Protein AF-A0A3D4Q0L2-F1 (afdb_monomer)

Sequence (173 aa):
MQIVVVRSLKFTLFSLIVSLSSLSFADKIDVLKPTPEQSKAAIDLVQKLDSEHYRDQEFNDALSSRYFDEYLKSLDSAKNFFIQSDIAEFEKYRKTFDDDYKKGKLDSSFVIFNRFNERMIDRLEKVVKTLDDPKTKFDFDDEESIVLDREKAPWPANQAEADKLWQQYLKSN

Nearest PDB structures (foldseek):
  6iqr-assembly1_A  TM=9.292E-01  e=5.146E-07  Escherichia coli K-12
  6iqu-assembly1_B-2  TM=9.410E-01  e=1.428E-06  Escherichia coli K-12
  8xud-assembly1_C  TM=9.086E-01  e=9.290E-07  Escherichia coli K-12
  5wql-assembly2_C  TM=9.389E-01  e=2.314E-06  Escherichia coli K-12
  6iqs-assembly1_D  TM=9.226E-01  e=2.079E-06  Escherichia coli K-12

Radius of gyration: 26.94 Å; Cα contacts (8 Å, |Δi|>4): 121; chains: 1; bounding box: 114×23×54 Å

Solvent-accessible surface area (backbone atoms only — not comparable to full-atom values): 10660 Å² total; per-residue (Å²): 141,83,87,87,84,90,79,89,77,96,82,88,84,82,82,83,77,88,78,77,75,76,78,77,76,73,73,75,80,77,80,68,72,84,48,74,67,55,22,50,50,37,27,55,48,50,52,42,42,54,74,67,36,88,70,82,50,71,73,35,52,72,50,19,39,51,48,44,56,52,49,51,40,74,76,40,44,58,36,73,55,60,32,41,64,57,55,63,64,49,56,81,48,30,58,40,51,33,70,29,26,68,68,29,48,50,63,70,60,38,53,55,49,45,51,50,51,48,38,48,50,58,46,51,55,51,50,52,54,48,73,69,36,87,81,63,74,83,82,78,87,64,96,76,86,81,78,83,82,23,67,84,54,75,47,26,76,40,71,68,51,38,51,51,55,49,50,52,53,65,69,73,108

Foldseek 3Di:
DDDDDDDDDDDDPDPPPPPPPPPPPPPPDDQDDDDPVQLVVLLVVQVCCCPPPPPNDHPFQVVLLVCLVVLCCVLCQLLLQDAPVLVVVLVVRNGCSRVCSNRSHCVSVSVSVSSSVVSVVVLVVVVVVLVPPPPNDQDPPDPDDADPRRNVPHRHNDDVSSVVNVSVVVNVD

pLDDT: mean 85.31, std 18.31, range [34.38, 98.44]

Structure (mmCIF, N/CA/C/O backbone):
data_AF-A0A3D4Q0L2-F1
#
_entry.id   AF-A0A3D4Q0L2-F1
#
loop_
_atom_site.group_PDB
_atom_site.id
_atom_site.type_symbol
_atom_site.label_atom_id
_atom_site.label_alt_id
_atom_site.label_comp_id
_atom_site.label_asym_id
_atom_site.label_entity_id
_atom_site.label_seq_id
_atom_site.pdbx_PDB_ins_code
_atom_site.Cartn_x
_atom_site.Cartn_y
_atom_site.Cartn_z
_atom_site.occupancy
_atom_site.B_iso_or_equiv
_atom_site.auth_seq_id
_atom_site.auth_comp_id
_atom_site.auth_asym_id
_atom_site.auth_atom_id
_atom_site.pdbx_PDB_model_num
ATOM 1 N N . MET A 1 1 ? 87.856 1.258 5.356 1.00 34.38 1 MET A N 1
ATOM 2 C CA . MET A 1 1 ? 87.419 2.672 5.285 1.00 34.38 1 MET A CA 1
ATOM 3 C C . MET A 1 1 ? 86.345 2.705 4.198 1.00 34.38 1 MET A C 1
ATOM 5 O O . MET A 1 1 ? 86.687 2.324 3.098 1.00 34.38 1 MET A O 1
ATOM 9 N N . GLN A 1 2 ? 85.046 2.940 4.383 1.00 37.03 2 GLN A N 1
ATOM 10 C CA . GLN A 1 2 ? 84.237 3.591 5.410 1.00 37.03 2 GLN A CA 1
ATOM 11 C C . GLN A 1 2 ? 82.787 3.048 5.316 1.00 37.03 2 GLN A C 1
ATOM 13 O O . GLN A 1 2 ? 82.256 2.919 4.223 1.00 37.03 2 GLN A O 1
ATOM 18 N N . ILE A 1 3 ? 82.196 2.806 6.490 1.00 38.50 3 ILE A N 1
ATOM 19 C CA . ILE A 1 3 ? 80.844 3.198 6.934 1.00 38.50 3 ILE A CA 1
ATOM 20 C C . ILE A 1 3 ? 79.590 2.514 6.334 1.00 38.50 3 ILE A C 1
ATOM 22 O O . ILE A 1 3 ? 79.267 2.584 5.156 1.00 38.50 3 ILE A O 1
ATOM 26 N N . VAL A 1 4 ? 78.849 1.929 7.280 1.00 44.94 4 VAL A N 1
ATOM 27 C CA . VAL A 1 4 ? 77.490 1.364 7.278 1.00 44.94 4 VAL A CA 1
ATOM 28 C C . VAL A 1 4 ? 76.426 2.465 7.212 1.00 44.94 4 VAL A C 1
ATOM 30 O O . VAL A 1 4 ? 76.545 3.416 7.974 1.00 44.94 4 VAL A O 1
ATOM 33 N N . VAL A 1 5 ? 75.320 2.260 6.477 1.00 42.56 5 VAL A N 1
ATOM 34 C CA . VAL A 1 5 ? 73.966 2.635 6.952 1.00 42.56 5 VAL A CA 1
ATOM 35 C C . VAL A 1 5 ? 72.935 1.620 6.438 1.00 42.56 5 VAL A C 1
ATOM 37 O O . VAL A 1 5 ? 72.601 1.582 5.258 1.00 42.56 5 VAL A O 1
ATOM 40 N N . VAL A 1 6 ? 72.403 0.816 7.357 1.00 51.41 6 VAL A N 1
ATOM 41 C CA . VAL A 1 6 ? 71.146 0.072 7.202 1.00 51.41 6 VAL A CA 1
ATOM 42 C C . VAL A 1 6 ? 70.008 1.051 7.477 1.00 51.41 6 VAL A C 1
ATOM 44 O O . VAL A 1 6 ? 70.024 1.724 8.508 1.00 51.41 6 VAL A O 1
ATOM 47 N N . ARG A 1 7 ? 69.001 1.129 6.602 1.00 46.38 7 ARG A N 1
ATOM 48 C CA . ARG A 1 7 ? 67.757 1.842 6.916 1.00 46.38 7 ARG A CA 1
ATOM 49 C C . ARG A 1 7 ? 66.555 1.050 6.414 1.00 46.38 7 ARG A C 1
ATOM 51 O O . ARG A 1 7 ? 66.254 1.013 5.228 1.00 46.38 7 ARG A O 1
ATOM 58 N N . SER A 1 8 ? 65.893 0.387 7.353 1.00 47.53 8 SER A N 1
ATOM 59 C CA . SER A 1 8 ? 64.537 -0.123 7.210 1.00 47.53 8 SER A CA 1
ATOM 60 C C . SER A 1 8 ? 63.561 1.053 7.159 1.00 47.53 8 SER A C 1
ATOM 62 O O . SER A 1 8 ? 63.667 1.959 7.981 1.00 47.53 8 SER A O 1
ATOM 64 N N . LEU A 1 9 ? 62.588 1.036 6.242 1.00 44.25 9 LEU A N 1
ATOM 65 C CA . LEU A 1 9 ? 61.268 1.615 6.505 1.00 44.25 9 LEU A CA 1
ATOM 66 C C . LEU A 1 9 ? 60.244 1.137 5.468 1.00 44.25 9 LEU A C 1
ATOM 68 O O . LEU A 1 9 ? 60.306 1.468 4.289 1.00 44.25 9 LEU A O 1
ATOM 72 N N . LYS A 1 10 ? 59.301 0.328 5.948 1.00 52.97 10 LYS A N 1
ATOM 73 C CA . LYS A 1 10 ? 58.096 -0.112 5.247 1.00 52.97 10 LYS A CA 1
ATOM 74 C C . LYS A 1 10 ? 57.245 1.120 4.913 1.00 52.97 10 LYS A C 1
ATOM 76 O O . LYS A 1 10 ? 56.691 1.703 5.833 1.00 52.97 10 LYS A O 1
ATOM 81 N N . PHE A 1 11 ? 57.123 1.505 3.644 1.00 48.00 11 PHE A N 1
ATOM 82 C CA . PHE A 1 11 ? 56.188 2.553 3.202 1.00 48.00 11 PHE A CA 1
ATOM 83 C C . PHE A 1 11 ? 55.728 2.309 1.757 1.00 48.00 11 PHE A C 1
ATOM 85 O O . PHE A 1 11 ? 55.960 3.099 0.854 1.00 48.00 11 PHE A O 1
ATOM 92 N N . THR A 1 12 ? 55.050 1.188 1.534 1.00 46.44 12 THR A N 1
ATOM 93 C CA . THR A 1 12 ? 54.270 0.935 0.308 1.00 46.44 12 THR A CA 1
ATOM 94 C C . THR A 1 12 ? 53.012 0.159 0.678 1.00 46.44 12 THR A C 1
ATOM 96 O O . THR A 1 12 ? 52.754 -0.933 0.195 1.00 46.44 12 THR A O 1
ATOM 99 N N . LEU A 1 13 ? 52.238 0.696 1.624 1.00 44.69 13 LEU A N 1
ATOM 100 C CA . LEU A 1 13 ? 50.929 0.142 1.976 1.00 44.69 13 LEU A CA 1
ATOM 101 C C . LEU A 1 13 ? 50.003 1.223 2.561 1.00 44.69 13 LEU A C 1
ATOM 103 O O . LEU A 1 13 ? 49.392 1.030 3.602 1.00 44.69 13 LEU A O 1
ATOM 107 N N . PHE A 1 14 ? 49.952 2.407 1.942 1.00 43.69 14 PHE A N 1
ATOM 108 C CA . PHE A 1 14 ? 49.032 3.4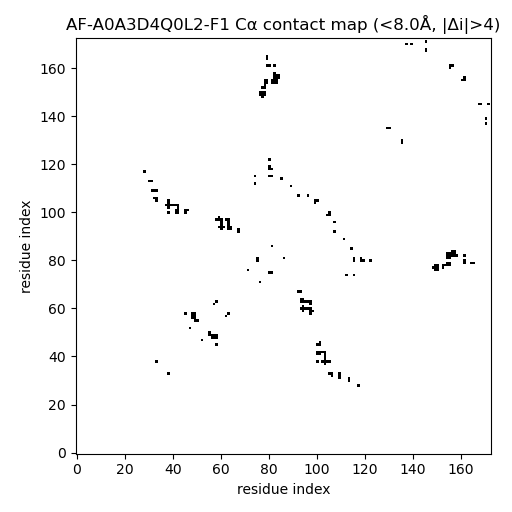70 2.383 1.00 43.69 14 PHE A CA 1
ATOM 109 C C . PHE A 1 14 ? 48.459 4.323 1.238 1.00 43.69 14 PHE A C 1
ATOM 111 O O . PHE A 1 14 ? 48.012 5.437 1.460 1.00 43.69 14 PHE A O 1
ATOM 118 N N . SER A 1 15 ? 48.455 3.819 -0.001 1.00 41.16 15 SER A N 1
ATOM 119 C CA . SER A 1 15 ? 47.850 4.542 -1.138 1.00 41.16 15 SER A CA 1
ATOM 120 C C . SER A 1 15 ? 46.724 3.778 -1.842 1.00 41.16 15 SER A C 1
ATOM 122 O O . SER A 1 15 ? 46.192 4.281 -2.824 1.00 41.16 15 SER A O 1
ATOM 124 N N . LEU A 1 16 ? 46.331 2.591 -1.361 1.00 39.88 16 LEU A N 1
ATOM 125 C CA . LEU A 1 16 ? 45.291 1.773 -2.011 1.00 39.88 16 LEU A CA 1
ATOM 126 C C . LEU A 1 16 ? 43.970 1.693 -1.224 1.00 39.88 16 LEU A C 1
ATOM 128 O O . LEU A 1 16 ? 43.057 0.994 -1.638 1.00 39.88 16 LEU A O 1
ATOM 132 N N . ILE A 1 17 ? 43.842 2.392 -0.091 1.00 45.75 17 ILE A N 1
ATOM 133 C CA . ILE A 1 17 ? 42.647 2.278 0.773 1.00 45.75 17 ILE A CA 1
ATOM 134 C C . ILE A 1 17 ? 41.706 3.496 0.635 1.00 45.75 17 ILE A C 1
ATOM 136 O O . ILE A 1 17 ? 40.581 3.460 1.113 1.00 45.75 17 ILE A O 1
ATOM 140 N N . VAL A 1 18 ? 42.088 4.550 -0.099 1.00 47.19 18 VAL A N 1
ATOM 141 C CA . VAL A 1 18 ? 41.301 5.806 -0.201 1.00 47.19 18 VAL A CA 1
ATOM 142 C C . VAL A 1 18 ? 40.560 5.938 -1.546 1.00 47.19 18 VAL A C 1
ATOM 144 O O . VAL A 1 18 ? 40.285 7.035 -2.013 1.00 47.19 18 VAL A O 1
ATOM 147 N N . SER A 1 19 ? 40.225 4.827 -2.209 1.00 44.75 19 SER A N 1
ATOM 148 C CA . SER A 1 19 ? 39.503 4.862 -3.502 1.00 44.75 19 SER A CA 1
ATOM 149 C C . SER A 1 19 ? 38.256 3.983 -3.559 1.00 44.75 19 SER A C 1
ATOM 151 O O . SER A 1 19 ? 37.634 3.899 -4.611 1.00 44.75 19 SER A O 1
ATOM 153 N N . LEU A 1 20 ? 37.871 3.333 -2.457 1.00 46.75 20 LEU A N 1
ATOM 154 C CA . LEU A 1 20 ? 36.721 2.423 -2.435 1.00 46.75 20 LEU A CA 1
ATOM 155 C C . LEU A 1 20 ? 35.709 2.771 -1.341 1.00 46.75 20 LEU A C 1
ATOM 157 O O . LEU A 1 20 ? 35.096 1.899 -0.739 1.00 46.75 20 LEU A O 1
ATOM 161 N N . SER A 1 21 ? 35.524 4.065 -1.108 1.00 43.59 21 SER A N 1
ATOM 162 C CA . SER A 1 21 ? 34.367 4.588 -0.380 1.00 43.59 21 SER A CA 1
ATOM 163 C C . SER A 1 21 ? 33.461 5.315 -1.364 1.00 43.59 21 SER A C 1
ATOM 165 O O . SER A 1 21 ? 33.086 6.465 -1.151 1.00 43.59 21 SER A O 1
ATOM 167 N N . SER A 1 22 ? 33.142 4.662 -2.484 1.00 43.28 22 SER A N 1
ATOM 168 C CA . SER A 1 22 ? 31.945 5.012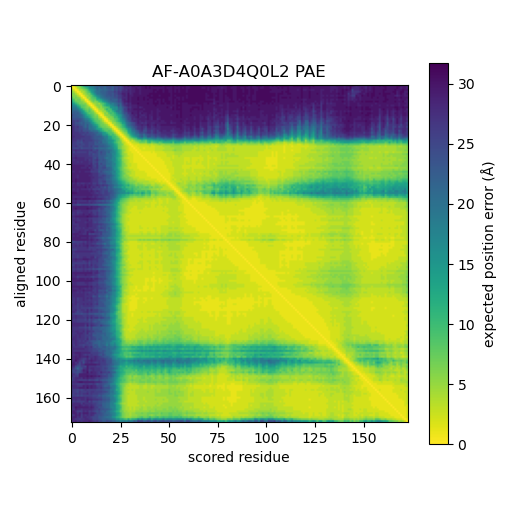 -3.240 1.00 43.28 22 SER A CA 1
ATOM 169 C C . SER A 1 22 ? 30.779 4.736 -2.302 1.00 43.28 22 SER A C 1
ATOM 171 O O . SER A 1 22 ? 30.416 3.586 -2.062 1.00 43.28 22 SER A O 1
ATOM 173 N N . LEU A 1 23 ? 30.302 5.810 -1.686 1.00 44.81 23 LEU A N 1
ATOM 174 C CA . LEU A 1 23 ? 29.149 5.882 -0.810 1.00 44.81 23 LEU A CA 1
ATOM 175 C C . LEU A 1 23 ? 27.978 5.128 -1.449 1.00 44.81 23 LEU A C 1
ATOM 177 O O . LEU A 1 23 ? 27.263 5.665 -2.286 1.00 44.81 23 LEU A O 1
ATOM 181 N N . SER A 1 24 ? 27.784 3.874 -1.052 1.00 46.06 24 SER A N 1
ATOM 182 C CA . SER A 1 24 ? 26.477 3.240 -1.153 1.00 46.06 24 SER A CA 1
ATOM 183 C C . SER A 1 24 ? 25.676 3.752 0.035 1.00 46.06 24 SER A C 1
ATOM 185 O O . SER A 1 24 ? 25.598 3.093 1.069 1.00 46.06 24 SER A O 1
ATOM 187 N N . PHE A 1 25 ? 25.135 4.966 -0.086 1.00 47.34 25 PHE A N 1
ATOM 188 C CA . PHE A 1 25 ? 23.960 5.337 0.692 1.00 47.34 25 PHE A CA 1
ATOM 189 C C . PHE A 1 25 ? 22.795 4.533 0.114 1.00 47.34 25 PHE A C 1
ATOM 191 O O . PHE A 1 25 ? 22.036 5.020 -0.711 1.00 47.34 25 PHE A O 1
ATOM 198 N N . ALA A 1 26 ? 22.699 3.263 0.499 1.00 51.59 26 ALA A N 1
ATOM 199 C CA . ALA A 1 26 ? 21.385 2.661 0.620 1.00 51.59 26 ALA A CA 1
ATOM 200 C C . ALA A 1 26 ? 20.835 3.226 1.931 1.00 51.59 26 ALA A C 1
ATOM 202 O O . ALA A 1 26 ? 21.082 2.661 3.002 1.00 51.59 26 ALA A O 1
ATOM 203 N N . ASP A 1 27 ? 20.222 4.410 1.867 1.00 59.38 27 ASP A N 1
ATOM 204 C CA . ASP A 1 27 ? 19.469 4.932 3.001 1.00 59.38 27 ASP A CA 1
ATOM 205 C C . ASP A 1 27 ? 18.424 3.872 3.344 1.00 59.38 27 ASP A C 1
ATOM 207 O O . ASP A 1 27 ? 17.575 3.515 2.528 1.00 59.38 27 ASP A O 1
ATOM 211 N N . LYS A 1 28 ? 18.541 3.276 4.533 1.00 63.66 28 LYS A N 1
ATOM 212 C CA . LYS A 1 28 ? 17.534 2.322 4.990 1.00 63.66 28 LYS A CA 1
ATOM 213 C C . LYS A 1 28 ? 16.215 3.075 5.069 1.00 63.66 28 LYS A C 1
ATOM 215 O O . LYS A 1 28 ? 16.121 4.057 5.798 1.00 63.66 28 LYS A O 1
ATOM 220 N N . ILE A 1 29 ? 15.214 2.596 4.336 1.00 73.69 29 ILE A N 1
ATOM 221 C CA . ILE A 1 29 ? 13.858 3.124 4.437 1.00 73.69 29 ILE A CA 1
ATOM 222 C C . ILE A 1 29 ? 13.383 2.867 5.864 1.00 73.69 29 ILE A C 1
ATOM 224 O O . ILE A 1 29 ? 13.228 1.715 6.284 1.00 73.69 29 ILE A O 1
ATOM 228 N N . ASP A 1 30 ? 13.188 3.942 6.622 1.00 87.19 30 ASP A N 1
ATOM 229 C CA . ASP A 1 30 ? 12.659 3.841 7.972 1.00 87.19 30 ASP A CA 1
ATOM 230 C C . ASP A 1 30 ? 11.223 3.318 7.916 1.00 87.19 30 ASP A C 1
ATOM 232 O O . ASP A 1 30 ? 10.337 3.899 7.287 1.00 87.19 30 ASP A O 1
ATOM 236 N N . VAL A 1 31 ? 10.994 2.192 8.593 1.00 92.00 31 VAL A N 1
ATOM 237 C CA . VAL A 1 31 ? 9.671 1.571 8.673 1.00 92.00 31 VAL A CA 1
ATOM 238 C C . VAL A 1 31 ? 8.761 2.475 9.493 1.00 92.00 31 VAL A C 1
ATOM 240 O O . VAL A 1 31 ? 8.948 2.632 10.705 1.00 92.00 31 VAL A O 1
ATOM 243 N N . LEU A 1 32 ? 7.751 3.041 8.837 1.00 94.94 32 LEU A N 1
ATOM 244 C CA . LEU A 1 32 ? 6.787 3.918 9.481 1.00 94.94 32 LEU A CA 1
ATOM 245 C C . LEU A 1 32 ? 5.927 3.127 10.463 1.00 94.94 32 LEU A C 1
ATOM 247 O O . LEU A 1 32 ? 5.547 1.981 10.208 1.00 94.94 32 LEU A O 1
ATOM 251 N N . LYS A 1 33 ? 5.595 3.769 11.581 1.00 95.81 33 LYS A N 1
ATOM 252 C CA . LYS A 1 33 ? 4.732 3.221 12.628 1.00 95.81 33 LYS A CA 1
ATOM 253 C C . LYS A 1 33 ? 3.668 4.247 13.003 1.00 95.81 33 LYS A C 1
ATOM 255 O O . LYS A 1 33 ? 3.961 5.445 12.948 1.00 95.81 33 LYS A O 1
ATOM 260 N N . PRO A 1 34 ? 2.472 3.801 13.411 1.00 96.38 34 PRO A N 1
ATOM 261 C CA . PRO A 1 34 ? 1.441 4.714 13.870 1.00 96.38 34 PRO A CA 1
ATOM 262 C C . PRO A 1 34 ? 1.885 5.451 15.131 1.00 96.38 34 PRO A C 1
ATOM 264 O O . PRO A 1 34 ? 2.486 4.861 16.034 1.00 96.38 34 PRO A O 1
ATOM 267 N N . THR A 1 35 ? 1.563 6.741 15.207 1.00 97.50 35 THR A N 1
ATOM 268 C CA . THR A 1 35 ? 1.732 7.511 16.442 1.00 97.50 35 THR A CA 1
ATOM 269 C C . THR A 1 35 ? 0.528 7.316 17.372 1.00 97.50 35 THR A C 1
ATOM 271 O O . THR A 1 35 ? -0.571 6.998 1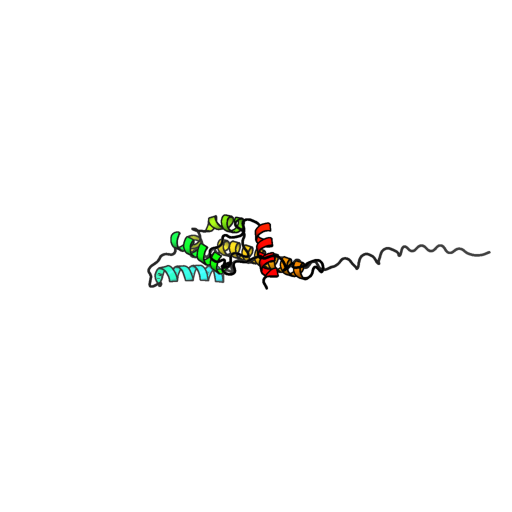6.904 1.00 97.50 35 THR A O 1
ATOM 274 N N . PRO A 1 36 ? 0.681 7.550 18.690 1.00 97.31 36 PRO A N 1
ATOM 275 C CA . PRO A 1 36 ? -0.443 7.508 19.626 1.00 97.31 36 PRO A CA 1
ATOM 276 C C . PRO A 1 36 ? -1.600 8.439 19.231 1.00 97.31 36 PRO A C 1
ATOM 278 O O . PRO A 1 36 ? -2.769 8.092 19.402 1.00 97.31 36 PRO A O 1
ATOM 281 N N . GLU A 1 37 ? -1.291 9.607 18.668 1.00 97.75 37 GLU A N 1
ATOM 282 C CA . GLU A 1 37 ? -2.282 10.575 18.194 1.00 97.75 37 GLU A CA 1
ATOM 283 C C . GLU A 1 37 ? -3.069 10.030 16.999 1.00 97.75 37 GLU A C 1
ATOM 285 O O . GLU A 1 37 ? -4.285 10.196 16.953 1.00 97.75 37 GLU A O 1
ATOM 290 N N . GLN A 1 38 ? -2.407 9.340 16.064 1.00 97.06 38 GLN A N 1
ATOM 291 C CA . GLN A 1 38 ? -3.065 8.692 14.925 1.00 97.06 38 GLN A CA 1
ATOM 292 C C . GLN A 1 38 ? -3.962 7.536 15.377 1.00 97.06 38 GLN A C 1
ATOM 294 O O . GLN A 1 38 ? -5.090 7.420 14.902 1.00 97.06 38 GLN A O 1
ATOM 299 N N . SER A 1 39 ? -3.507 6.726 16.338 1.00 97.31 39 SER A N 1
ATOM 300 C CA . SER A 1 39 ? -4.328 5.674 16.949 1.00 97.31 39 SER A CA 1
ATOM 301 C C . SER A 1 39 ? -5.583 6.239 17.612 1.00 97.31 39 SER A C 1
ATOM 303 O O . SER A 1 39 ? -6.674 5.707 17.418 1.00 97.31 39 SER A O 1
ATOM 305 N N . LYS A 1 40 ? -5.455 7.343 18.359 1.00 97.69 40 LYS A N 1
ATOM 306 C CA . LYS A 1 40 ? -6.606 8.022 18.964 1.00 97.69 40 LYS A CA 1
ATOM 307 C C . LYS A 1 40 ? -7.542 8.602 17.903 1.00 97.69 40 LYS A C 1
ATOM 309 O O . LYS A 1 40 ? -8.748 8.402 17.983 1.00 97.69 40 LYS A O 1
ATOM 314 N N . ALA A 1 41 ? -6.987 9.269 16.893 1.00 96.75 41 ALA A N 1
ATOM 315 C CA . ALA A 1 41 ? -7.764 9.843 15.802 1.00 96.75 41 ALA A CA 1
ATOM 316 C C . ALA A 1 41 ? -8.559 8.776 15.032 1.00 96.75 41 ALA A C 1
ATOM 318 O O . ALA A 1 41 ? -9.688 9.040 14.631 1.00 96.75 41 ALA A O 1
ATOM 319 N N . ALA A 1 42 ? -8.006 7.571 14.861 1.00 95.19 42 ALA A N 1
ATOM 320 C CA . ALA A 1 42 ? -8.712 6.458 14.235 1.00 95.19 42 ALA A CA 1
ATOM 321 C C . ALA A 1 42 ? -9.939 6.017 15.047 1.00 95.19 42 ALA A C 1
ATOM 323 O O . ALA A 1 42 ? -11.014 5.848 14.475 1.00 95.19 42 ALA A O 1
ATOM 324 N N . ILE A 1 43 ? -9.806 5.903 16.373 1.00 95.94 43 ILE A N 1
ATOM 325 C CA . ILE A 1 43 ? -10.930 5.573 17.265 1.00 95.94 43 ILE A CA 1
ATOM 326 C C . ILE A 1 43 ? -12.012 6.654 17.171 1.00 95.94 43 ILE A C 1
ATOM 328 O O . ILE A 1 43 ? -13.178 6.337 16.937 1.00 95.94 43 ILE A O 1
ATOM 332 N N . ASP A 1 44 ? -11.619 7.924 17.305 1.00 94.50 44 ASP A N 1
ATOM 333 C CA . ASP A 1 44 ? -12.541 9.062 17.251 1.00 94.50 44 ASP A CA 1
ATOM 334 C C . ASP A 1 44 ? -13.267 9.128 15.894 1.00 94.50 44 ASP A C 1
ATOM 336 O O . ASP A 1 44 ? -14.460 9.428 15.832 1.00 94.50 44 ASP A O 1
ATOM 340 N N . LEU A 1 45 ? -12.564 8.823 14.796 1.00 91.56 45 LEU A N 1
ATOM 341 C CA . LEU A 1 45 ? -13.135 8.784 13.452 1.00 91.56 45 LEU A CA 1
ATOM 342 C C . LEU A 1 45 ? -14.188 7.682 13.318 1.00 91.56 45 LEU A C 1
ATOM 344 O O . LEU A 1 45 ? -15.281 7.959 12.831 1.00 91.56 45 LEU A O 1
ATOM 348 N N . VAL A 1 46 ? -13.884 6.455 13.749 1.00 91.75 46 VAL A N 1
ATOM 349 C CA . VAL A 1 46 ? -14.839 5.341 13.662 1.00 91.75 46 VAL A CA 1
ATOM 350 C C . VAL A 1 46 ? -16.079 5.618 14.511 1.00 91.75 46 VAL A C 1
ATOM 352 O O . VAL A 1 46 ? -17.192 5.447 14.027 1.00 91.75 46 VAL A O 1
ATOM 355 N N . GLN A 1 47 ? -15.909 6.142 15.729 1.00 90.00 47 GLN A N 1
ATOM 356 C CA . GLN A 1 47 ? -17.037 6.500 16.596 1.00 90.00 47 GLN A CA 1
ATOM 357 C C . GLN A 1 47 ? -17.954 7.551 15.961 1.00 90.00 47 GLN A C 1
ATOM 359 O O . GLN A 1 47 ? -19.178 7.430 16.038 1.00 90.00 47 GLN A O 1
ATOM 364 N N . LYS A 1 48 ? -17.385 8.571 15.312 1.00 89.56 48 LYS A N 1
ATOM 365 C CA . LYS A 1 48 ? -18.170 9.588 14.597 1.00 89.56 48 LYS A CA 1
ATOM 366 C C . LYS A 1 48 ? -18.848 9.030 13.356 1.00 89.56 48 LYS A C 1
ATOM 368 O O . LYS A 1 48 ? -19.987 9.386 13.084 1.00 89.56 48 LYS A O 1
ATOM 373 N N . LEU A 1 49 ? -18.182 8.152 12.610 1.00 86.50 49 LEU A N 1
ATOM 374 C CA . LEU A 1 49 ? -18.800 7.495 11.460 1.00 86.50 49 LEU A CA 1
ATOM 375 C C . LEU A 1 49 ? -19.999 6.641 11.885 1.00 86.50 49 LEU A C 1
ATOM 377 O O . LEU A 1 49 ? -21.046 6.736 11.256 1.00 86.50 49 LEU A O 1
ATOM 381 N N . ASP A 1 50 ? -19.877 5.884 12.973 1.00 83.50 50 ASP A N 1
ATOM 382 C CA . ASP A 1 50 ? -20.962 5.029 13.458 1.00 83.50 50 ASP A CA 1
ATOM 383 C C . ASP A 1 50 ? -22.126 5.836 14.073 1.00 83.50 50 ASP A C 1
ATOM 385 O O . ASP A 1 50 ? -23.275 5.422 13.964 1.00 83.50 50 ASP A O 1
ATOM 389 N N . SER A 1 51 ? -21.865 6.982 14.721 1.00 85.50 51 SER A N 1
ATOM 390 C CA . SER A 1 51 ? -22.899 7.728 15.470 1.00 85.50 51 SER A CA 1
ATOM 391 C C . SER A 1 51 ? -23.436 8.994 14.795 1.00 85.50 51 SER A C 1
ATOM 393 O O . SER A 1 51 ? -24.554 9.413 15.099 1.00 85.50 51 SER A O 1
ATOM 395 N N . GLU A 1 52 ? -22.672 9.622 13.898 1.00 85.62 52 GLU A N 1
ATOM 396 C CA . GLU A 1 52 ? -23.002 10.930 13.310 1.00 85.62 52 GLU A CA 1
ATOM 397 C C . GLU A 1 52 ? -23.226 10.872 11.790 1.00 85.62 52 GLU A C 1
ATOM 399 O O . GLU A 1 52 ? -23.720 11.838 11.199 1.00 85.62 52 GLU A O 1
ATOM 404 N N . HIS A 1 53 ? -22.870 9.772 11.117 1.00 83.44 53 HIS A N 1
ATOM 405 C CA . HIS A 1 53 ? -22.982 9.699 9.664 1.00 83.44 53 HIS A CA 1
ATOM 406 C C . HIS A 1 53 ? -24.445 9.534 9.219 1.00 83.44 53 HIS A C 1
ATOM 408 O O . HIS A 1 53 ? -25.124 8.582 9.589 1.00 83.44 53 HIS A O 1
ATOM 414 N N . TYR A 1 54 ? -24.927 10.442 8.358 1.00 84.75 54 TYR A N 1
ATOM 415 C CA . TYR A 1 54 ? -26.328 10.467 7.897 1.00 84.75 54 TYR A CA 1
ATOM 416 C C . TYR A 1 54 ? -26.791 9.140 7.279 1.00 84.75 54 TYR A C 1
ATOM 418 O O . TYR A 1 54 ? -27.924 8.702 7.470 1.00 84.75 54 TYR A O 1
ATOM 426 N N . ARG A 1 55 ? -25.902 8.501 6.510 1.00 79.94 55 ARG A N 1
ATOM 427 C CA . ARG A 1 55 ? -26.093 7.115 6.087 1.00 79.94 55 ARG A CA 1
ATOM 428 C C . ARG A 1 55 ? -25.674 6.243 7.264 1.00 79.94 55 ARG A C 1
ATOM 430 O O . ARG A 1 55 ? -24.475 6.022 7.401 1.00 79.94 55 ARG A O 1
ATOM 437 N N . ASP A 1 56 ? -26.649 5.819 8.063 1.00 75.31 56 ASP A N 1
ATOM 438 C CA . ASP A 1 56 ? -26.499 4.901 9.198 1.00 75.31 56 ASP A CA 1
ATOM 439 C C . ASP A 1 56 ? -25.859 3.592 8.718 1.00 75.31 56 ASP A C 1
ATOM 441 O O . ASP A 1 56 ? -26.513 2.698 8.175 1.00 75.31 56 ASP A O 1
ATOM 445 N N . GLN A 1 57 ? -24.532 3.560 8.753 1.00 79.69 57 GLN A N 1
ATOM 446 C CA . GLN A 1 57 ? -23.741 2.501 8.168 1.00 79.69 57 GLN A CA 1
ATOM 447 C C . GLN A 1 57 ? -22.592 2.180 9.105 1.00 79.69 57 GLN A C 1
ATOM 449 O O . GLN A 1 57 ? -21.583 2.878 9.131 1.00 79.69 57 GLN A O 1
ATOM 454 N N . GLU A 1 58 ? -22.741 1.059 9.792 1.00 85.12 58 GLU A N 1
ATOM 455 C CA . GLU A 1 58 ? -21.722 0.529 10.679 1.00 85.12 58 GLU A CA 1
ATOM 456 C C . GLU A 1 58 ? -20.421 0.217 9.925 1.00 85.12 58 GLU A C 1
ATOM 458 O O . GLU A 1 58 ? -20.426 -0.355 8.820 1.00 85.12 58 GLU A O 1
ATOM 463 N N . PHE A 1 59 ? -19.289 0.554 10.543 1.00 89.12 59 PHE A N 1
ATOM 464 C CA . PHE A 1 59 ? -17.996 0.058 10.096 1.00 89.12 59 PHE A CA 1
ATOM 465 C C . PHE A 1 59 ? -17.830 -1.412 10.511 1.00 89.12 59 PHE A C 1
ATOM 467 O O . PHE A 1 59 ? -17.503 -1.712 11.658 1.00 89.12 59 PHE A O 1
ATOM 474 N N . ASN A 1 60 ? -18.118 -2.321 9.576 1.00 92.12 60 ASN A N 1
ATOM 475 C CA . ASN A 1 60 ? -18.089 -3.781 9.731 1.00 92.12 60 ASN A CA 1
ATOM 476 C C . ASN A 1 60 ? -17.261 -4.453 8.616 1.00 92.12 60 ASN A C 1
ATOM 478 O O . ASN A 1 60 ? -16.841 -3.772 7.678 1.00 92.12 60 ASN A O 1
ATOM 482 N N . ASP A 1 61 ? -17.116 -5.785 8.638 1.00 96.38 61 ASP A N 1
ATOM 483 C CA . ASP A 1 61 ? -16.411 -6.599 7.625 1.00 96.38 61 ASP A CA 1
ATOM 484 C C . ASP A 1 61 ? -16.655 -6.177 6.164 1.00 96.38 61 ASP A C 1
ATOM 486 O O . ASP A 1 61 ? -15.742 -6.188 5.332 1.00 96.38 61 ASP A O 1
ATOM 490 N N . ALA A 1 62 ? -17.902 -5.841 5.812 1.00 95.12 62 ALA A N 1
ATOM 491 C CA . ALA A 1 62 ? -18.258 -5.478 4.445 1.00 95.12 62 ALA A CA 1
ATOM 492 C C . ALA A 1 62 ? -17.691 -4.104 4.065 1.00 95.12 62 ALA A C 1
ATOM 494 O O . ALA A 1 62 ? -17.215 -3.916 2.942 1.00 95.12 62 ALA A O 1
ATOM 495 N N . LEU A 1 63 ? -17.724 -3.142 4.991 1.00 93.31 63 LEU A N 1
ATOM 496 C CA . LEU A 1 63 ? -17.095 -1.843 4.785 1.00 93.31 63 LEU A CA 1
ATOM 497 C C . LEU A 1 63 ? -15.565 -1.932 4.894 1.00 93.31 63 LEU A C 1
ATOM 499 O O . LEU A 1 63 ? -14.900 -1.266 4.109 1.00 93.31 63 LEU A O 1
ATOM 503 N N . SER A 1 64 ? -15.013 -2.800 5.746 1.00 96.50 64 SER A N 1
ATOM 504 C CA . SER A 1 64 ? -13.578 -3.124 5.794 1.00 96.50 64 SER A CA 1
ATOM 505 C C . SER A 1 64 ? -13.069 -3.649 4.455 1.00 96.50 64 SER A C 1
ATOM 507 O O . SER A 1 64 ? -12.058 -3.167 3.949 1.00 96.50 64 SER A O 1
ATOM 509 N N . SER A 1 65 ? -13.812 -4.558 3.815 1.00 97.94 65 SER A N 1
ATOM 510 C CA . SER A 1 65 ? -13.432 -5.070 2.495 1.00 97.94 65 SER A CA 1
ATOM 511 C C . SER A 1 65 ? -13.457 -3.979 1.428 1.00 97.94 65 SER A C 1
ATOM 513 O O . SER A 1 65 ? -12.570 -3.944 0.582 1.00 97.94 65 SER A O 1
ATOM 515 N N . ARG A 1 66 ? -14.448 -3.077 1.461 1.00 96.88 66 ARG A N 1
ATOM 516 C CA . ARG A 1 66 ? -14.477 -1.925 0.545 1.00 96.88 66 ARG A CA 1
ATOM 517 C C . ARG A 1 66 ? -13.328 -0.961 0.817 1.00 96.88 66 ARG A C 1
ATOM 519 O O . ARG A 1 66 ? -12.707 -0.481 -0.121 1.00 96.88 66 ARG A O 1
ATOM 526 N N . TYR A 1 67 ? -13.046 -0.690 2.090 1.00 96.19 67 TYR A N 1
ATOM 527 C CA . TYR A 1 67 ? -11.924 0.144 2.499 1.00 96.19 67 TYR A CA 1
ATOM 528 C C . TYR A 1 67 ? -10.601 -0.428 1.990 1.00 96.19 67 TYR A C 1
ATOM 530 O O . TYR A 1 67 ? -9.800 0.323 1.455 1.00 96.19 67 TYR A O 1
ATOM 538 N N . PHE A 1 68 ? -10.395 -1.742 2.092 1.00 98.44 68 PHE A N 1
ATOM 539 C CA . PHE A 1 68 ? -9.203 -2.404 1.573 1.00 98.44 68 PHE A CA 1
ATOM 540 C C . PHE A 1 68 ? -8.995 -2.140 0.076 1.00 98.44 68 PHE A C 1
ATOM 542 O O . PHE A 1 68 ? -7.911 -1.716 -0.326 1.00 98.44 68 PHE A O 1
ATOM 549 N N . ASP A 1 69 ? -10.038 -2.335 -0.736 1.00 97.94 69 ASP A N 1
ATOM 550 C CA . ASP A 1 69 ? -9.956 -2.129 -2.185 1.00 97.94 69 ASP A CA 1
ATOM 551 C C . ASP A 1 69 ? -9.684 -0.653 -2.530 1.00 97.94 69 ASP A C 1
ATOM 553 O O . ASP A 1 69 ? -8.799 -0.354 -3.336 1.00 97.94 69 ASP A O 1
ATOM 557 N N . GLU A 1 70 ? -10.388 0.281 -1.880 1.00 97.88 70 GLU A N 1
ATOM 558 C CA . GLU A 1 70 ? -10.177 1.723 -2.071 1.00 97.88 70 GLU A CA 1
ATOM 559 C C . GLU A 1 70 ? -8.805 2.182 -1.570 1.00 97.88 70 GLU A C 1
ATOM 561 O O . GLU A 1 70 ? -8.176 3.051 -2.172 1.00 97.88 70 GLU A O 1
ATOM 566 N N . TYR A 1 71 ? -8.298 1.580 -0.497 1.00 98.19 71 TYR A N 1
ATOM 567 C CA . TYR A 1 71 ? -6.989 1.906 0.040 1.00 98.19 71 TYR A CA 1
ATOM 568 C C . TYR A 1 71 ? -5.881 1.468 -0.917 1.00 98.19 71 TYR A C 1
ATOM 570 O O . TYR A 1 71 ? -5.046 2.292 -1.292 1.00 98.19 71 TYR A O 1
ATOM 578 N N . LEU A 1 72 ? -5.916 0.227 -1.412 1.00 98.25 72 LEU A N 1
ATOM 579 C CA . LEU A 1 72 ? -4.980 -0.228 -2.444 1.00 98.25 72 LEU A CA 1
ATOM 580 C C . LEU A 1 72 ? -5.060 0.630 -3.710 1.00 98.25 72 LEU A C 1
ATOM 582 O O . LEU A 1 72 ? -4.025 0.996 -4.266 1.00 98.25 72 LEU A O 1
ATOM 586 N N . LYS A 1 73 ? -6.273 1.001 -4.135 1.00 97.44 73 LYS A N 1
ATOM 587 C CA . LYS A 1 73 ? -6.486 1.902 -5.272 1.00 97.44 73 LYS A CA 1
ATOM 588 C C . LYS A 1 73 ? -5.889 3.290 -5.028 1.00 97.44 73 LYS A C 1
ATOM 590 O O . LYS A 1 73 ? -5.317 3.864 -5.947 1.00 97.44 73 LYS A O 1
ATOM 595 N N . SER A 1 74 ? -6.006 3.827 -3.814 1.00 97.69 74 SER A N 1
ATOM 596 C CA . SER A 1 74 ? -5.441 5.135 -3.459 1.00 97.69 74 SER A CA 1
ATOM 597 C C . SER A 1 74 ? -3.911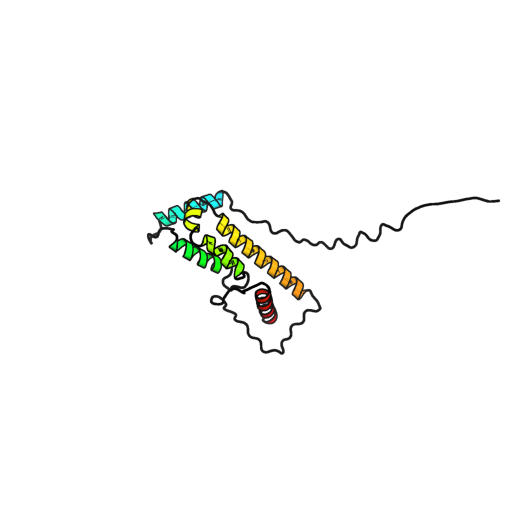 5.155 -3.501 1.00 97.69 74 SER A C 1
ATOM 599 O O . SER A 1 74 ? -3.329 6.191 -3.812 1.00 97.69 74 SER A O 1
ATOM 601 N N . LEU A 1 75 ? -3.270 4.013 -3.229 1.00 97.75 75 LEU A N 1
ATOM 602 C CA . LEU A 1 75 ? -1.816 3.863 -3.274 1.00 97.75 75 LEU A CA 1
ATOM 603 C C . LEU A 1 75 ? -1.311 3.593 -4.695 1.00 97.75 75 LEU A C 1
ATOM 605 O O . LEU A 1 75 ? -0.366 4.229 -5.147 1.00 97.75 75 LEU A O 1
ATOM 609 N N . ASP A 1 76 ? -1.940 2.661 -5.410 1.00 97.31 76 ASP A N 1
ATOM 610 C CA . ASP A 1 76 ? -1.443 2.154 -6.691 1.00 97.31 76 ASP A CA 1
ATOM 611 C C . ASP A 1 76 ? -2.578 1.978 -7.711 1.00 97.31 76 ASP A C 1
ATOM 613 O O . ASP A 1 76 ? -2.860 0.878 -8.191 1.00 97.31 76 ASP A O 1
ATOM 617 N N . SER A 1 77 ? -3.253 3.081 -8.049 1.00 95.94 77 SER A N 1
ATOM 618 C CA . SER A 1 77 ? -4.387 3.095 -8.988 1.00 95.94 77 SER A CA 1
ATOM 619 C C . SER A 1 77 ? -4.026 2.558 -10.376 1.00 95.94 77 SER A C 1
ATOM 621 O O . SER A 1 77 ? -4.826 1.857 -10.992 1.00 95.94 77 SER A O 1
ATOM 623 N N . ALA A 1 78 ? -2.811 2.845 -10.852 1.00 94.12 78 ALA A N 1
ATOM 624 C CA . ALA A 1 78 ? -2.287 2.362 -12.128 1.00 94.12 78 ALA A CA 1
ATOM 625 C C . ALA A 1 78 ? -1.649 0.962 -12.041 1.00 94.12 78 ALA A C 1
ATOM 627 O O . ALA A 1 78 ? -1.264 0.400 -13.066 1.00 94.12 78 ALA A O 1
ATOM 628 N N . LYS A 1 79 ? -1.559 0.372 -10.841 1.00 96.06 79 LYS A N 1
ATOM 629 C CA . LYS A 1 79 ? -1.043 -0.988 -10.613 1.00 96.06 79 LYS A CA 1
ATOM 630 C C . LYS A 1 79 ? 0.372 -1.181 -11.156 1.00 96.06 79 LYS A C 1
ATOM 632 O O . LYS A 1 79 ? 0.674 -2.177 -11.819 1.00 96.06 79 LYS A O 1
ATOM 637 N N . ASN A 1 80 ? 1.214 -0.187 -10.906 1.00 93.69 80 ASN A N 1
ATOM 638 C CA . ASN A 1 80 ? 2.581 -0.107 -11.403 1.00 93.69 80 ASN A CA 1
ATOM 639 C C . ASN A 1 80 ? 3.610 -0.454 -10.323 1.00 93.69 80 ASN A C 1
ATOM 641 O O . ASN A 1 80 ? 4.758 -0.744 -10.662 1.00 93.69 80 ASN A O 1
ATOM 645 N N . PHE A 1 81 ? 3.237 -0.432 -9.043 1.00 96.31 81 PHE A N 1
ATOM 646 C CA . PHE A 1 81 ? 4.186 -0.595 -7.941 1.00 96.31 81 PHE A CA 1
ATOM 647 C C . PHE A 1 81 ? 4.080 -1.958 -7.267 1.00 96.31 81 PHE A C 1
ATOM 649 O O . PHE A 1 81 ? 5.092 -2.651 -7.138 1.00 96.31 81 PHE A O 1
ATOM 656 N N . PHE A 1 82 ? 2.879 -2.367 -6.859 1.00 98.19 82 PHE A N 1
ATOM 657 C CA . PHE A 1 82 ? 2.699 -3.671 -6.228 1.00 98.19 82 PHE A CA 1
ATOM 658 C C . PHE A 1 82 ? 2.821 -4.814 -7.234 1.00 98.19 82 PHE A C 1
ATOM 660 O O . PHE A 1 82 ? 2.572 -4.658 -8.430 1.00 98.19 82 PHE A O 1
ATOM 667 N N . ILE A 1 83 ? 3.131 -6.000 -6.716 1.00 98.19 83 ILE A N 1
ATOM 668 C CA . ILE A 1 83 ? 2.995 -7.265 -7.444 1.00 98.19 83 ILE A CA 1
ATOM 669 C C . ILE A 1 83 ? 1.916 -8.139 -6.804 1.00 98.19 83 ILE A C 1
ATOM 671 O O . ILE A 1 83 ? 1.531 -7.937 -5.652 1.00 98.19 83 ILE A O 1
ATOM 675 N N . GLN A 1 84 ? 1.436 -9.148 -7.530 1.00 98.38 84 GLN A N 1
ATOM 676 C CA . GLN A 1 84 ? 0.352 -10.021 -7.060 1.00 98.38 84 GLN A CA 1
ATOM 677 C C . GLN A 1 84 ? 0.631 -10.675 -5.700 1.00 98.38 84 GLN A C 1
ATOM 679 O O . GLN A 1 84 ? -0.292 -10.825 -4.903 1.00 98.38 84 GLN A O 1
ATOM 684 N N . SER A 1 85 ? 1.887 -11.025 -5.402 1.00 98.31 85 SER A N 1
ATOM 685 C CA . SER A 1 85 ? 2.243 -11.601 -4.101 1.00 98.31 85 SER A CA 1
ATOM 686 C C . SER A 1 85 ? 2.074 -10.618 -2.941 1.00 98.31 85 SER A C 1
ATOM 688 O O . SER A 1 85 ? 1.741 -11.056 -1.845 1.00 98.31 85 SER A O 1
ATOM 690 N N . ASP A 1 86 ? 2.272 -9.313 -3.169 1.00 98.38 86 ASP A N 1
ATOM 691 C CA . ASP A 1 86 ? 2.023 -8.292 -2.144 1.00 98.38 86 ASP A CA 1
ATOM 692 C C . ASP A 1 86 ? 0.524 -8.243 -1.830 1.00 98.38 86 ASP A C 1
ATOM 694 O O . ASP A 1 86 ? 0.121 -8.364 -0.677 1.00 98.38 86 ASP A O 1
ATOM 698 N N . ILE A 1 87 ? -0.314 -8.171 -2.871 1.00 98.25 87 ILE A N 1
ATOM 699 C CA . ILE A 1 87 ? -1.773 -8.132 -2.716 1.00 98.25 87 ILE A CA 1
ATOM 700 C C . ILE A 1 87 ? -2.279 -9.388 -2.001 1.00 98.25 87 ILE A C 1
ATOM 702 O O . ILE A 1 87 ? -3.041 -9.284 -1.042 1.00 98.25 87 ILE A O 1
ATOM 706 N N . ALA A 1 88 ? -1.797 -10.567 -2.403 1.00 98.44 88 ALA A N 1
ATOM 707 C CA . ALA A 1 88 ? -2.148 -11.834 -1.766 1.00 98.44 88 ALA A CA 1
ATOM 708 C C . ALA A 1 88 ? -1.746 -11.889 -0.281 1.00 98.44 88 ALA A C 1
ATOM 710 O O . ALA A 1 88 ? -2.463 -12.472 0.530 1.00 98.44 88 ALA A O 1
ATOM 711 N N . GLU A 1 89 ? -0.622 -11.274 0.100 1.00 98.25 89 GLU A N 1
ATOM 712 C CA . GLU A 1 89 ? -0.209 -11.165 1.501 1.00 98.25 89 GLU A CA 1
ATOM 713 C C . GLU A 1 89 ? -1.161 -10.268 2.308 1.00 98.25 89 GLU A C 1
ATOM 715 O O . GLU A 1 89 ? -1.437 -10.545 3.480 1.00 98.25 89 GLU A O 1
ATOM 720 N N . PHE A 1 90 ? -1.668 -9.199 1.690 1.00 98.44 90 PHE A N 1
ATOM 721 C CA . PHE A 1 90 ? -2.537 -8.222 2.342 1.00 98.44 90 PHE A CA 1
ATOM 722 C C . PHE A 1 90 ? -3.985 -8.689 2.499 1.00 98.44 90 PHE A C 1
ATOM 724 O O . PHE A 1 90 ? -4.682 -8.190 3.380 1.00 98.44 90 PHE A O 1
ATOM 731 N N . GLU A 1 91 ? -4.429 -9.674 1.713 1.00 98.19 91 GLU A N 1
ATOM 732 C CA . GLU A 1 91 ? -5.789 -10.236 1.772 1.00 98.19 91 GLU A CA 1
ATOM 733 C C . GLU A 1 91 ? -6.203 -10.685 3.184 1.00 98.19 91 GLU A C 1
ATOM 735 O O . GLU A 1 91 ? -7.374 -10.596 3.553 1.00 98.19 91 GLU A O 1
ATOM 740 N N . LYS A 1 92 ? -5.244 -11.083 4.031 1.00 97.94 92 LYS A N 1
ATOM 741 C CA . LYS A 1 92 ? -5.500 -11.426 5.441 1.00 97.94 92 LYS A CA 1
ATOM 742 C C . LYS A 1 92 ? -6.098 -10.274 6.266 1.00 97.94 92 LYS A C 1
ATOM 744 O O . LYS A 1 92 ? -6.721 -10.538 7.288 1.00 97.94 92 LYS A O 1
ATOM 749 N N . TYR A 1 93 ? -5.920 -9.022 5.836 1.00 97.94 93 TYR A N 1
ATOM 750 C CA . TYR A 1 93 ? -6.437 -7.824 6.505 1.00 97.94 93 TYR A CA 1
ATOM 751 C C . TYR A 1 93 ? -7.810 -7.381 5.991 1.00 97.94 93 TYR A C 1
ATOM 753 O O . TYR A 1 93 ? -8.444 -6.531 6.609 1.00 97.94 93 TYR A O 1
ATOM 761 N N . ARG A 1 94 ? -8.299 -7.950 4.878 1.00 98.12 94 ARG A N 1
ATOM 762 C CA . ARG A 1 94 ? -9.486 -7.467 4.146 1.00 98.12 94 ARG A CA 1
ATOM 763 C C . ARG A 1 94 ? -10.712 -7.226 5.033 1.00 98.12 94 ARG A C 1
ATOM 765 O O . ARG A 1 94 ? -11.502 -6.335 4.748 1.00 98.12 94 ARG A O 1
ATOM 772 N N . LYS A 1 95 ? -10.881 -8.014 6.094 1.00 98.00 95 LYS A N 1
ATOM 773 C CA . LYS A 1 95 ? -12.030 -7.943 7.008 1.00 98.00 95 LYS A CA 1
ATOM 774 C C . LYS A 1 95 ? -11.664 -7.553 8.443 1.00 98.00 95 LYS A C 1
ATOM 776 O O . LYS A 1 95 ? -12.466 -7.786 9.325 1.00 98.00 95 LYS A O 1
ATOM 781 N N . THR A 1 96 ? -10.457 -7.042 8.701 1.00 97.38 96 THR A N 1
ATOM 782 C CA . THR A 1 96 ? -10.012 -6.762 10.084 1.00 97.38 96 THR A CA 1
ATOM 783 C C . THR A 1 96 ? -9.960 -5.275 10.422 1.00 97.38 96 THR A C 1
ATOM 785 O O . THR A 1 96 ? -9.872 -4.926 11.596 1.00 97.38 96 THR A O 1
ATOM 788 N N . PHE A 1 97 ? -10.014 -4.390 9.420 1.00 96.62 97 PHE A N 1
ATOM 789 C CA . PHE A 1 97 ? -9.829 -2.948 9.619 1.00 96.62 97 PHE A CA 1
ATOM 790 C C . PHE A 1 97 ? -10.830 -2.321 10.590 1.00 96.62 97 PHE A C 1
ATOM 792 O O . PHE A 1 97 ? -10.454 -1.445 11.358 1.00 96.62 97 PHE A O 1
ATOM 799 N N . ASP A 1 98 ? -12.081 -2.764 10.592 1.00 94.88 98 ASP A N 1
ATOM 800 C CA . ASP A 1 98 ? -13.104 -2.296 11.521 1.00 94.88 98 ASP A CA 1
ATOM 801 C C . ASP A 1 98 ? -12.749 -2.623 12.967 1.00 94.88 98 ASP A C 1
ATOM 803 O O . ASP A 1 98 ? -12.664 -1.722 13.805 1.00 94.88 98 ASP A O 1
ATOM 807 N N . ASP A 1 99 ? -12.470 -3.892 13.254 1.00 96.12 99 ASP A N 1
ATOM 808 C CA . ASP A 1 99 ? -12.067 -4.339 14.583 1.00 96.12 99 ASP A CA 1
ATOM 809 C C . ASP A 1 99 ? -10.770 -3.680 15.060 1.00 96.12 99 ASP A C 1
ATOM 811 O O . ASP A 1 99 ? -10.623 -3.374 16.250 1.00 96.12 99 ASP A O 1
ATOM 815 N N . ASP A 1 100 ? -9.820 -3.493 14.147 1.00 96.88 100 ASP A N 1
ATOM 816 C CA . ASP A 1 100 ? -8.521 -2.899 14.428 1.00 96.88 100 ASP A CA 1
ATOM 817 C C . ASP A 1 100 ? -8.661 -1.396 14.712 1.00 96.88 100 ASP A C 1
ATOM 819 O O . ASP A 1 100 ? -8.181 -0.912 15.743 1.00 96.88 100 ASP A O 1
ATOM 823 N N . TYR A 1 101 ? -9.394 -0.656 13.879 1.00 96.19 101 TYR A N 1
ATOM 824 C CA . TYR A 1 101 ? -9.521 0.799 14.002 1.00 96.19 101 TYR A CA 1
ATOM 825 C C . TYR A 1 101 ? -10.386 1.203 15.195 1.00 96.19 101 TYR A C 1
ATOM 827 O O . TYR A 1 101 ? -10.043 2.164 15.885 1.00 96.19 101 TYR A O 1
ATOM 835 N N . LYS A 1 102 ? -11.425 0.421 15.533 1.00 95.06 102 LYS A N 1
ATOM 836 C CA . LYS A 1 102 ? -12.186 0.581 16.790 1.00 95.06 102 LYS A CA 1
ATOM 837 C C . LYS A 1 102 ? -11.287 0.485 18.030 1.00 95.06 102 LYS A C 1
ATOM 839 O O . LYS A 1 102 ? -11.617 1.035 19.078 1.00 95.06 102 LYS A O 1
ATOM 844 N N . LYS A 1 103 ? -10.141 -0.199 17.919 1.00 96.62 103 LYS A N 1
ATOM 845 C CA . LYS A 1 103 ? -9.131 -0.370 18.980 1.00 96.62 103 LYS A CA 1
ATOM 846 C C . LYS A 1 103 ? -7.900 0.528 18.782 1.00 96.62 103 LYS A C 1
ATOM 848 O O . LYS A 1 103 ? -6.938 0.393 19.536 1.00 96.62 103 LYS A O 1
ATOM 853 N N . GLY A 1 104 ? -7.901 1.412 17.779 1.00 96.69 104 GLY A N 1
ATOM 854 C CA . GLY A 1 104 ? -6.772 2.286 17.440 1.00 96.69 104 GLY A CA 1
ATOM 855 C C . GLY A 1 104 ? -5.545 1.549 16.894 1.00 96.69 104 GLY A C 1
ATOM 856 O O . GLY A 1 104 ? -4.444 2.103 16.895 1.00 96.69 104 GLY A O 1
ATOM 857 N N . LYS A 1 105 ? -5.704 0.299 16.451 1.00 97.75 105 LYS A N 1
ATOM 858 C CA . LYS A 1 105 ? -4.641 -0.497 15.836 1.00 97.75 105 LYS A CA 1
ATOM 859 C C . LYS A 1 105 ? -4.580 -0.177 14.350 1.00 97.75 105 LYS A C 1
ATOM 861 O O . LYS A 1 105 ? -5.554 -0.365 13.634 1.00 97.75 105 LYS A O 1
ATOM 866 N N . LEU A 1 106 ? -3.434 0.317 13.897 1.00 97.25 106 LEU A N 1
ATOM 867 C CA . LEU A 1 106 ? -3.221 0.748 12.510 1.00 97.25 106 LEU A CA 1
ATOM 868 C C . LEU A 1 106 ? -2.126 -0.068 11.808 1.00 97.25 106 LEU A C 1
ATOM 870 O O . LEU A 1 106 ? -1.734 0.256 10.690 1.00 97.25 106 LEU A O 1
ATOM 874 N N . ASP A 1 107 ? -1.618 -1.120 12.456 1.00 96.06 107 ASP A N 1
ATOM 875 C CA . ASP A 1 107 ? -0.464 -1.891 11.988 1.00 96.06 107 ASP A CA 1
ATOM 876 C C . ASP A 1 107 ? -0.659 -2.447 10.571 1.00 96.06 107 ASP A C 1
ATOM 878 O O . ASP A 1 107 ? 0.258 -2.374 9.759 1.00 96.06 107 ASP A O 1
ATOM 882 N N . SER A 1 108 ? -1.853 -2.950 10.245 1.00 96.69 108 SER A N 1
ATOM 883 C CA . SER A 1 108 ? -2.185 -3.490 8.918 1.00 96.69 108 SER A CA 1
ATOM 884 C C . SER A 1 108 ? -2.009 -2.449 7.809 1.00 96.69 108 SER A C 1
ATOM 886 O O . SER A 1 108 ? -1.354 -2.715 6.800 1.00 96.69 108 SER A O 1
ATOM 888 N N . SER A 1 109 ? -2.513 -1.236 8.016 1.00 96.75 109 SER A N 1
ATOM 889 C CA . SER A 1 109 ? -2.424 -0.140 7.045 1.00 96.75 109 SER A CA 1
ATOM 890 C C . SER A 1 109 ? -0.995 0.354 6.882 1.00 96.75 109 SER A C 1
ATOM 892 O O . SER A 1 109 ? -0.535 0.564 5.763 1.00 96.75 109 SER A O 1
ATOM 894 N N . PHE A 1 110 ? -0.249 0.451 7.984 1.00 97.69 110 PHE A N 1
ATOM 895 C CA . PHE A 1 110 ? 1.170 0.798 7.932 1.00 97.69 110 PHE A CA 1
ATOM 896 C C . PHE A 1 110 ? 2.012 -0.288 7.255 1.00 97.69 110 PHE A C 1
ATOM 898 O O . PHE A 1 110 ? 2.935 0.047 6.520 1.00 97.69 110 PHE A O 1
ATOM 905 N N . VAL A 1 111 ? 1.700 -1.575 7.434 1.00 97.88 111 VAL A N 1
ATOM 906 C CA . VAL A 1 111 ? 2.369 -2.668 6.705 1.00 97.88 111 VAL A CA 1
ATOM 907 C C . VAL A 1 111 ? 2.182 -2.510 5.194 1.00 97.88 111 VAL A C 1
ATOM 909 O O . VAL A 1 111 ? 3.166 -2.554 4.456 1.00 97.88 111 VAL A O 1
ATOM 912 N N . ILE A 1 112 ? 0.948 -2.273 4.737 1.00 98.44 112 ILE A N 1
ATOM 913 C CA . ILE A 1 112 ? 0.638 -2.077 3.311 1.00 98.44 112 ILE A CA 1
ATOM 914 C C . ILE A 1 112 ? 1.358 -0.832 2.772 1.00 98.44 112 ILE A C 1
ATOM 916 O O . ILE A 1 112 ? 2.016 -0.896 1.733 1.00 98.44 112 ILE A O 1
ATOM 920 N N . PHE A 1 113 ? 1.286 0.289 3.495 1.00 98.06 113 PHE A N 1
ATOM 921 C CA . PHE A 1 113 ? 1.925 1.541 3.088 1.00 98.06 113 PHE A CA 1
ATOM 922 C C . PHE A 1 113 ? 3.450 1.444 3.031 1.00 98.06 113 PHE A C 1
ATOM 924 O O . PHE A 1 113 ? 4.074 1.937 2.096 1.00 98.06 113 PHE A O 1
ATOM 931 N N . ASN A 1 114 ? 4.069 0.781 4.008 1.00 97.81 114 ASN A N 1
ATOM 932 C CA . ASN A 1 114 ? 5.513 0.580 4.003 1.00 97.81 114 ASN A CA 1
ATOM 933 C C . ASN A 1 114 ? 5.950 -0.279 2.810 1.00 97.81 114 ASN A C 1
ATOM 935 O O . ASN A 1 114 ? 6.932 0.072 2.163 1.00 97.81 114 ASN A O 1
ATOM 939 N N . ARG A 1 115 ? 5.199 -1.337 2.453 1.00 97.75 115 ARG A N 1
ATOM 940 C CA . ARG A 1 115 ? 5.481 -2.114 1.232 1.00 97.75 115 ARG A CA 1
ATOM 941 C C . ARG A 1 115 ? 5.335 -1.254 -0.021 1.00 97.75 115 ARG A C 1
ATOM 943 O O . ARG A 1 115 ? 6.143 -1.378 -0.933 1.00 97.75 115 ARG A O 1
ATOM 950 N N . PHE A 1 116 ? 4.333 -0.378 -0.079 1.00 97.88 116 PHE A N 1
ATOM 951 C CA . PHE A 1 116 ? 4.190 0.562 -1.192 1.00 97.88 116 PHE A CA 1
ATOM 952 C C . PHE A 1 116 ? 5.416 1.475 -1.324 1.00 97.88 116 PHE A C 1
ATOM 954 O O . PHE A 1 116 ? 5.991 1.573 -2.406 1.00 97.88 116 PHE A O 1
ATOM 961 N N . ASN A 1 117 ? 5.853 2.087 -0.219 1.00 96.38 117 ASN A N 1
ATOM 962 C CA . ASN A 1 117 ? 7.038 2.945 -0.204 1.00 96.38 117 ASN A CA 1
ATOM 963 C C . ASN A 1 117 ? 8.301 2.192 -0.628 1.00 96.38 117 ASN A C 1
ATOM 965 O O . ASN A 1 117 ? 9.072 2.716 -1.424 1.00 96.38 117 ASN A O 1
ATOM 969 N N . GLU A 1 118 ? 8.486 0.964 -0.138 1.00 95.88 118 GLU A N 1
ATOM 970 C CA . GLU A 1 118 ? 9.581 0.078 -0.543 1.00 95.88 118 GLU A CA 1
ATOM 971 C C . GLU A 1 118 ? 9.563 -0.158 -2.060 1.00 95.88 118 GLU A C 1
ATOM 973 O O . GLU A 1 118 ? 10.535 0.149 -2.745 1.00 95.88 118 GLU A O 1
ATOM 978 N N . ARG A 1 119 ? 8.423 -0.589 -2.622 1.00 96.38 119 ARG A N 1
ATOM 979 C CA . ARG A 1 119 ? 8.265 -0.811 -4.072 1.00 96.38 119 ARG A CA 1
ATOM 980 C C . ARG A 1 119 ? 8.519 0.449 -4.895 1.00 96.38 119 ARG A C 1
ATOM 982 O O . ARG A 1 119 ? 9.105 0.368 -5.975 1.00 96.38 119 ARG A O 1
ATOM 989 N N . MET A 1 120 ? 8.054 1.598 -4.413 1.00 95.69 120 MET A N 1
ATOM 990 C CA . MET A 1 120 ? 8.228 2.885 -5.077 1.00 95.69 120 MET A CA 1
ATOM 991 C C . MET A 1 120 ? 9.698 3.311 -5.093 1.00 95.69 120 MET A C 1
ATOM 993 O O . MET A 1 120 ? 10.204 3.690 -6.148 1.00 95.69 120 MET A O 1
ATOM 997 N N . ILE A 1 121 ? 10.393 3.223 -3.958 1.00 95.19 121 ILE A N 1
ATOM 998 C CA . ILE A 1 121 ? 11.808 3.602 -3.853 1.00 95.19 121 ILE A CA 1
ATOM 999 C C . ILE A 1 121 ? 12.675 2.654 -4.683 1.00 95.19 121 ILE A C 1
ATOM 1001 O O . ILE A 1 121 ? 13.410 3.129 -5.548 1.00 95.19 121 ILE A O 1
ATOM 1005 N N . ASP A 1 122 ? 12.492 1.338 -4.538 1.00 94.19 122 ASP A N 1
ATOM 1006 C CA . ASP A 1 122 ? 13.173 0.329 -5.359 1.00 94.19 122 ASP A CA 1
ATOM 1007 C C . ASP A 1 122 ? 13.004 0.614 -6.855 1.00 94.19 122 ASP A C 1
ATOM 1009 O O . ASP A 1 122 ? 13.926 0.453 -7.663 1.00 94.19 122 ASP A O 1
ATOM 1013 N N . ARG A 1 123 ? 11.797 1.031 -7.255 1.00 95.19 123 ARG A N 1
ATOM 1014 C CA . ARG A 1 123 ? 11.515 1.372 -8.643 1.00 95.19 123 ARG A CA 1
ATOM 1015 C C . ARG A 1 123 ? 12.289 2.604 -9.089 1.00 95.19 123 ARG A C 1
ATOM 1017 O O . ARG A 1 123 ? 12.895 2.562 -10.158 1.00 95.19 123 ARG A O 1
ATOM 1024 N N . LEU A 1 124 ? 12.255 3.679 -8.309 1.00 94.19 124 LEU A N 1
ATOM 1025 C CA . LEU A 1 124 ? 12.955 4.921 -8.633 1.00 94.19 124 LEU A CA 1
ATOM 1026 C C . LEU A 1 124 ? 14.463 4.688 -8.749 1.00 94.19 124 LEU A C 1
ATOM 1028 O O . LEU A 1 124 ? 15.063 5.105 -9.737 1.00 94.19 124 LEU A O 1
ATOM 1032 N N . GLU A 1 125 ? 15.059 3.945 -7.816 1.00 94.38 125 GLU A N 1
ATOM 1033 C CA . GLU A 1 125 ? 16.479 3.586 -7.863 1.00 94.38 125 GLU A CA 1
ATOM 1034 C C . GLU A 1 125 ? 16.830 2.795 -9.128 1.00 94.38 125 GLU A C 1
ATOM 1036 O O . GLU A 1 125 ? 17.807 3.105 -9.815 1.00 94.38 125 GLU A O 1
ATOM 1041 N N . LYS A 1 126 ? 16.011 1.796 -9.489 1.00 93.38 126 LYS A N 1
ATOM 1042 C CA . LYS A 1 126 ? 16.193 1.029 -10.731 1.00 93.38 126 LYS A CA 1
ATOM 1043 C C . LYS A 1 126 ? 16.077 1.906 -11.973 1.00 93.38 126 LYS A C 1
ATOM 1045 O O . LYS A 1 126 ? 16.853 1.719 -12.910 1.00 93.38 126 LYS A O 1
ATOM 1050 N N . VAL A 1 127 ? 15.114 2.827 -12.002 1.00 93.31 127 VAL A N 1
ATOM 1051 C CA . VAL A 1 127 ? 14.915 3.757 -13.121 1.00 93.31 127 VAL A CA 1
ATOM 1052 C C . VAL A 1 127 ? 16.135 4.660 -13.274 1.00 93.31 127 VAL A C 1
ATOM 1054 O O . VAL A 1 127 ? 16.719 4.681 -14.353 1.00 93.31 127 VAL A O 1
ATOM 1057 N N . VAL A 1 128 ? 16.574 5.324 -12.200 1.00 94.19 128 VAL A N 1
ATOM 1058 C CA . VAL A 1 128 ? 17.766 6.191 -12.211 1.00 94.19 128 VAL A CA 1
ATOM 1059 C C . VAL A 1 128 ? 18.987 5.411 -12.688 1.00 94.19 128 VAL A C 1
ATOM 1061 O O . VAL A 1 128 ? 19.637 5.812 -13.647 1.00 94.19 128 VAL A O 1
ATOM 1064 N N . LYS A 1 129 ? 19.233 4.227 -12.117 1.00 93.31 129 LYS A N 1
ATOM 1065 C CA . LYS A 1 129 ? 20.344 3.361 -12.528 1.00 93.31 129 LYS A CA 1
ATOM 1066 C C . LYS A 1 129 ? 20.279 2.961 -14.004 1.00 93.31 129 LYS A C 1
ATOM 1068 O O . LYS A 1 129 ? 21.316 2.848 -14.647 1.00 93.31 129 LYS A O 1
ATOM 1073 N N . THR A 1 130 ? 19.081 2.703 -14.526 1.00 91.25 130 THR A N 1
ATOM 1074 C CA . THR A 1 130 ? 18.889 2.342 -15.938 1.00 91.25 130 THR A CA 1
ATOM 1075 C C . THR A 1 130 ? 19.197 3.529 -16.843 1.00 91.25 130 THR A C 1
ATOM 1077 O O . THR A 1 130 ? 19.860 3.356 -17.858 1.00 91.25 130 THR A O 1
ATOM 1080 N N . LEU A 1 131 ? 18.753 4.731 -16.476 1.00 90.06 131 LEU A N 1
ATOM 1081 C CA . LEU A 1 131 ? 18.983 5.947 -17.258 1.00 90.06 131 LEU A CA 1
ATOM 1082 C C . LEU A 1 131 ? 20.445 6.421 -17.204 1.00 90.06 131 LEU A C 1
ATOM 1084 O O . LEU A 1 131 ? 20.944 6.940 -18.198 1.00 90.06 131 LEU A O 1
ATOM 1088 N N . ASP A 1 132 ? 21.137 6.201 -16.084 1.00 92.88 132 ASP A N 1
ATOM 1089 C CA . ASP A 1 132 ? 22.552 6.556 -15.915 1.00 92.88 132 ASP A CA 1
ATOM 1090 C C . ASP A 1 132 ? 23.516 5.569 -16.597 1.00 92.88 132 ASP A C 1
ATOM 1092 O O . ASP A 1 132 ? 24.691 5.892 -16.797 1.00 92.88 132 ASP A O 1
ATOM 1096 N N . ASP A 1 133 ? 23.068 4.357 -16.949 1.00 93.00 133 ASP A N 1
ATOM 1097 C CA . ASP A 1 133 ? 23.914 3.384 -17.642 1.00 93.00 133 ASP A CA 1
ATOM 1098 C C . ASP A 1 133 ? 24.100 3.798 -19.117 1.00 93.00 133 ASP A C 1
ATOM 1100 O O . ASP A 1 133 ? 23.149 3.741 -19.901 1.00 93.00 133 ASP A O 1
ATOM 1104 N N . PRO A 1 134 ? 25.326 4.146 -19.561 1.00 88.94 134 PRO A N 1
ATOM 1105 C CA . PRO A 1 134 ? 25.588 4.557 -20.942 1.00 88.94 134 PRO A CA 1
ATOM 1106 C C . PRO A 1 134 ? 25.354 3.438 -21.971 1.00 88.94 134 PRO A C 1
ATOM 1108 O O . PRO A 1 134 ? 25.396 3.685 -23.178 1.00 88.94 134 PRO A O 1
ATOM 1111 N N . LYS A 1 135 ? 25.162 2.191 -21.523 1.00 90.31 135 LYS A N 1
ATOM 1112 C CA . LYS A 1 135 ? 24.797 1.059 -22.381 1.00 90.31 135 LYS A CA 1
ATOM 1113 C C . LYS A 1 135 ? 23.297 0.955 -22.617 1.00 90.31 135 LYS A C 1
ATOM 1115 O O . LYS A 1 135 ? 22.905 0.222 -23.525 1.00 90.31 135 LYS A O 1
ATOM 1120 N N . THR A 1 136 ? 22.475 1.650 -21.835 1.00 85.69 136 THR A N 1
ATOM 1121 C CA . THR A 1 136 ? 21.031 1.672 -22.038 1.00 85.69 136 THR A CA 1
ATOM 1122 C C . THR A 1 136 ? 20.730 2.326 -23.377 1.00 85.69 136 THR A C 1
ATOM 1124 O O . THR A 1 136 ? 21.034 3.494 -23.612 1.00 85.69 136 THR A O 1
ATOM 11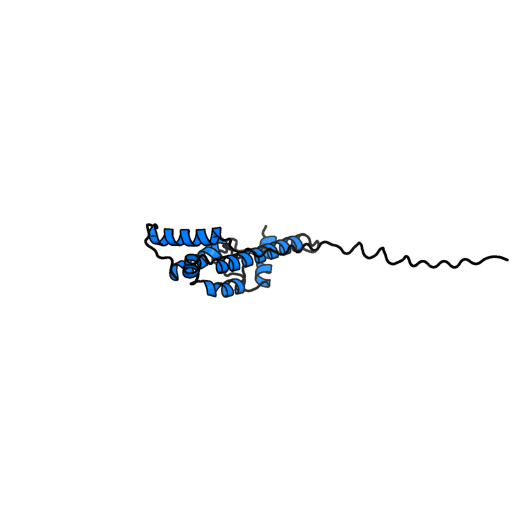27 N N . LYS A 1 137 ? 20.143 1.544 -24.281 1.00 85.00 137 LYS A N 1
ATOM 1128 C CA . LYS A 1 137 ? 19.640 2.010 -25.569 1.00 85.00 137 LYS A CA 1
ATOM 1129 C C . LYS A 1 137 ? 18.174 1.637 -25.663 1.00 85.00 137 LYS A C 1
ATOM 1131 O O . LYS A 1 137 ? 17.827 0.474 -25.475 1.00 85.00 137 LYS A O 1
ATOM 1136 N N . PHE A 1 138 ? 17.343 2.625 -25.957 1.00 84.56 138 PHE A N 1
ATOM 1137 C CA . PHE A 1 138 ? 15.949 2.403 -26.297 1.00 84.56 138 PHE A CA 1
ATOM 1138 C C . PHE A 1 138 ? 15.862 2.225 -27.809 1.00 84.56 138 PHE A C 1
ATOM 1140 O O . PHE A 1 138 ? 16.295 3.096 -28.564 1.00 84.56 138 PHE A O 1
ATOM 1147 N N . ASP A 1 139 ? 15.370 1.066 -28.230 1.00 83.50 139 ASP A N 1
ATOM 1148 C CA . ASP A 1 139 ? 15.044 0.800 -29.625 1.00 83.50 139 ASP A CA 1
ATOM 1149 C C . ASP A 1 139 ? 13.598 1.230 -29.870 1.00 83.50 139 ASP A C 1
ATOM 1151 O O . ASP A 1 139 ? 12.703 0.768 -29.162 1.00 83.50 139 ASP A O 1
ATOM 1155 N N . PHE A 1 140 ? 13.378 2.131 -30.825 1.00 85.00 140 PHE A N 1
ATOM 1156 C CA . PHE A 1 140 ? 12.066 2.685 -31.173 1.00 85.00 140 PHE A CA 1
ATOM 1157 C C . PHE A 1 140 ? 11.548 2.181 -32.524 1.00 85.00 140 PHE A C 1
ATOM 1159 O O . PHE A 1 140 ? 10.480 2.614 -32.948 1.00 85.00 140 PHE A O 1
ATOM 1166 N N . ASP A 1 141 ? 12.280 1.280 -33.184 1.00 83.69 141 ASP A N 1
ATOM 1167 C CA . ASP A 1 141 ? 11.892 0.752 -34.493 1.00 83.69 141 ASP A CA 1
ATOM 1168 C C . ASP A 1 141 ?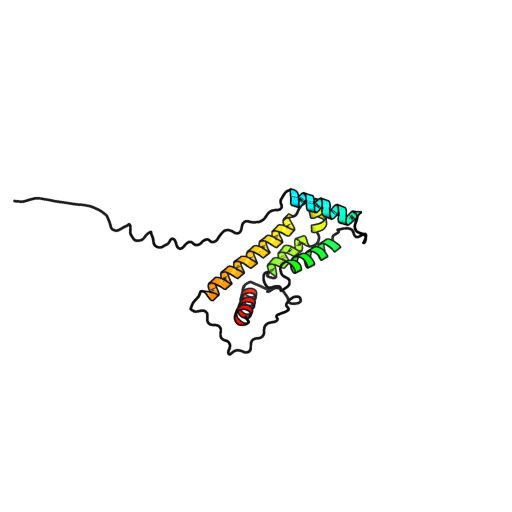 10.804 -0.338 -34.373 1.00 83.69 141 ASP A C 1
ATOM 1170 O O . ASP A 1 141 ? 10.087 -0.612 -35.337 1.00 83.69 141 ASP A O 1
ATOM 1174 N N . ASP A 1 142 ? 10.625 -0.918 -33.178 1.00 79.94 142 ASP A N 1
ATOM 1175 C CA . ASP A 1 142 ? 9.572 -1.893 -32.872 1.00 79.94 142 ASP A CA 1
ATOM 1176 C C . ASP A 1 142 ? 8.212 -1.233 -32.567 1.00 79.94 142 ASP A C 1
ATOM 1178 O O . ASP A 1 142 ? 8.105 -0.361 -31.695 1.00 79.94 142 ASP A O 1
ATOM 1182 N N . GLU A 1 143 ? 7.140 -1.733 -33.198 1.00 76.44 143 GLU A N 1
ATOM 1183 C CA . GLU A 1 143 ? 5.749 -1.375 -32.881 1.00 76.44 143 GLU A CA 1
ATOM 1184 C C . GLU A 1 143 ? 5.305 -1.991 -31.540 1.00 76.44 143 GLU A C 1
ATOM 1186 O O . GLU A 1 143 ? 4.673 -3.048 -31.473 1.00 76.44 143 GLU A O 1
ATOM 1191 N N . GLU A 1 144 ? 5.621 -1.309 -30.440 1.00 80.69 144 GLU A N 1
ATOM 1192 C CA . GLU A 1 144 ? 5.118 -1.635 -29.104 1.00 80.69 144 GLU A CA 1
ATOM 1193 C C . GLU A 1 144 ? 4.014 -0.662 -28.670 1.00 80.69 144 GLU A C 1
ATOM 1195 O O . GLU A 1 144 ? 4.068 0.538 -28.932 1.00 80.69 144 GLU A O 1
ATOM 1200 N N . SER A 1 145 ? 3.007 -1.176 -27.957 1.00 81.38 145 SER A N 1
ATOM 1201 C CA . SER A 1 145 ? 1.946 -0.360 -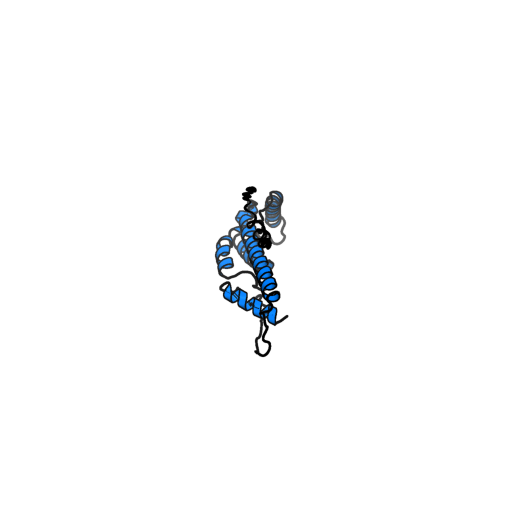27.359 1.00 81.38 145 SER A CA 1
ATOM 1202 C C . SER A 1 145 ? 1.884 -0.572 -25.852 1.00 81.38 145 SER A C 1
ATOM 1204 O O . SER A 1 145 ? 2.102 -1.677 -25.347 1.00 81.38 145 SER A O 1
ATOM 1206 N N . ILE A 1 146 ? 1.577 0.504 -25.130 1.00 85.00 146 ILE A N 1
ATOM 1207 C CA . ILE A 1 146 ? 1.396 0.494 -23.683 1.00 85.00 146 ILE A CA 1
ATOM 1208 C C . ILE A 1 146 ? -0.014 0.960 -23.332 1.00 85.00 146 ILE A C 1
ATOM 1210 O O . ILE A 1 146 ? -0.543 1.922 -23.890 1.00 85.00 146 ILE A O 1
ATOM 1214 N N . VAL A 1 147 ? -0.634 0.262 -22.385 1.00 86.12 147 VAL A N 1
ATOM 1215 C CA . VAL A 1 147 ? -1.915 0.671 -21.810 1.00 86.12 147 VAL A CA 1
ATOM 1216 C C . VAL A 1 147 ? -1.644 1.769 -20.782 1.00 86.12 147 VAL A C 1
ATOM 1218 O O . VAL A 1 147 ? -1.029 1.497 -19.753 1.00 86.12 147 VAL A O 1
ATOM 1221 N N . LEU A 1 148 ? -2.099 2.994 -21.060 1.00 83.94 148 LEU A N 1
ATOM 1222 C CA . LEU A 1 148 ? -1.935 4.135 -20.151 1.00 83.94 148 LEU A CA 1
ATOM 1223 C C . LEU A 1 148 ? -2.881 4.048 -18.945 1.00 83.94 148 LEU A C 1
ATOM 1225 O O . LEU A 1 148 ? -2.441 4.216 -17.810 1.00 83.94 148 LEU A O 1
ATOM 1229 N N . ASP A 1 149 ? -4.160 3.741 -19.184 1.00 89.81 149 ASP A N 1
ATOM 1230 C CA . ASP A 1 149 ? -5.145 3.515 -18.122 1.00 89.81 149 ASP A CA 1
ATOM 1231 C C . ASP A 1 149 ? -5.156 2.044 -17.696 1.00 89.81 149 ASP A C 1
ATOM 1233 O O . ASP A 1 149 ? -5.737 1.170 -18.347 1.00 89.81 149 ASP A O 1
ATOM 1237 N N . ARG A 1 150 ? -4.493 1.780 -16.574 1.00 93.69 150 ARG A N 1
ATOM 1238 C CA . ARG A 1 150 ? -4.338 0.446 -15.995 1.00 93.69 150 ARG A CA 1
ATOM 1239 C C . ARG A 1 150 ? -5.233 0.202 -14.784 1.00 93.69 150 ARG A C 1
ATOM 1241 O O . ARG A 1 150 ? -5.056 -0.816 -14.117 1.00 93.69 150 ARG A O 1
ATOM 1248 N N . GLU A 1 151 ? -6.238 1.043 -14.528 1.00 91.88 151 GLU A N 1
ATOM 1249 C CA . GLU A 1 151 ? -7.114 0.894 -13.353 1.00 91.88 151 GLU A CA 1
ATOM 1250 C C . GLU A 1 151 ? -7.746 -0.509 -13.283 1.00 91.88 151 GLU A C 1
ATOM 1252 O O . GLU A 1 151 ? -7.862 -1.121 -12.217 1.00 91.88 151 GLU A O 1
ATOM 1257 N N . LYS A 1 152 ? -8.083 -1.084 -14.443 1.00 92.31 152 LYS A N 1
ATOM 1258 C CA . LYS A 1 152 ? -8.682 -2.425 -14.564 1.00 92.31 152 LYS A CA 1
ATOM 1259 C C . LYS A 1 152 ? -7.682 -3.543 -14.871 1.00 92.31 152 LYS A C 1
ATOM 1261 O O . LYS A 1 152 ? -8.083 -4.703 -14.918 1.00 92.31 152 LYS A O 1
ATOM 1266 N N . ALA A 1 153 ? -6.404 -3.228 -15.073 1.00 93.62 153 ALA A N 1
ATOM 1267 C CA . ALA A 1 153 ? -5.381 -4.232 -15.348 1.00 93.62 153 ALA A CA 1
ATOM 1268 C C . ALA A 1 153 ? -5.125 -5.109 -14.106 1.00 93.62 153 ALA A C 1
ATOM 1270 O O . ALA A 1 153 ? -5.422 -4.696 -12.984 1.00 93.62 153 ALA A O 1
ATOM 1271 N N . PRO A 1 154 ? -4.582 -6.324 -14.246 1.00 94.81 154 PRO A N 1
ATOM 1272 C CA . PRO A 1 154 ? -4.019 -7.030 -13.102 1.00 94.81 154 PRO A CA 1
ATOM 1273 C C . PRO A 1 154 ? -2.713 -6.357 -12.652 1.00 94.81 154 PRO A C 1
ATOM 1275 O O . PRO A 1 154 ? -1.975 -5.803 -13.475 1.00 94.81 154 PRO A O 1
ATOM 1278 N N . TRP A 1 155 ? -2.396 -6.451 -11.358 1.00 97.12 155 TRP A N 1
ATOM 1279 C CA . TRP A 1 155 ? -1.027 -6.207 -10.899 1.00 97.12 155 TRP A CA 1
ATOM 1280 C C . TRP A 1 155 ? -0.066 -7.193 -11.586 1.00 97.12 155 TRP A C 1
ATOM 1282 O O . TRP A 1 155 ? -0.470 -8.334 -11.853 1.00 97.12 155 TRP A O 1
ATOM 1292 N N . PRO A 1 156 ? 1.187 -6.794 -11.864 1.00 97.19 156 PRO A N 1
ATOM 1293 C CA . PRO A 1 156 ? 2.206 -7.699 -12.388 1.00 97.19 156 PRO A CA 1
ATOM 1294 C C . PRO A 1 156 ? 2.347 -8.953 -11.519 1.00 97.19 156 PRO A C 1
ATOM 1296 O O . PRO A 1 156 ? 2.329 -8.869 -10.288 1.00 97.19 156 PRO A O 1
ATOM 1299 N N . ALA A 1 157 ? 2.501 -10.128 -12.133 1.00 97.62 157 ALA A N 1
ATOM 1300 C CA . ALA A 1 157 ? 2.571 -11.383 -11.386 1.00 97.62 157 ALA A CA 1
ATOM 1301 C C . ALA A 1 157 ? 3.850 -11.494 -10.545 1.00 97.62 157 ALA A C 1
ATOM 1303 O O . ALA A 1 157 ? 3.869 -12.152 -9.506 1.00 97.62 157 ALA A O 1
ATOM 1304 N N . ASN A 1 158 ? 4.929 -10.855 -10.993 1.00 96.69 158 ASN A N 1
ATOM 1305 C CA . ASN A 1 158 ? 6.243 -10.922 -10.370 1.00 96.69 158 ASN A CA 1
ATOM 1306 C C . ASN A 1 158 ? 7.094 -9.692 -10.729 1.00 96.69 158 ASN A C 1
ATOM 1308 O O . ASN A 1 158 ? 6.700 -8.837 -11.525 1.00 96.69 158 ASN A O 1
ATOM 1312 N N . GLN A 1 159 ? 8.297 -9.629 -10.155 1.00 94.75 159 GLN A N 1
ATOM 1313 C CA . GLN A 1 159 ? 9.221 -8.517 -10.365 1.00 94.75 159 GLN A CA 1
ATOM 1314 C C . GLN A 1 159 ? 9.662 -8.357 -11.828 1.00 94.75 159 GLN A C 1
ATOM 1316 O O . GLN A 1 159 ? 9.838 -7.227 -12.270 1.00 94.75 159 GLN A O 1
ATOM 1321 N N . ALA A 1 160 ? 9.828 -9.448 -12.582 1.00 95.62 160 ALA A N 1
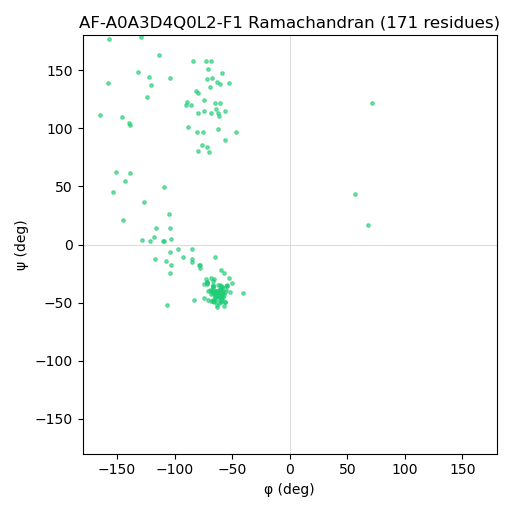ATOM 1322 C CA . ALA A 1 160 ? 10.261 -9.374 -13.978 1.00 95.62 160 ALA A CA 1
ATOM 1323 C C . ALA A 1 160 ? 9.179 -8.745 -14.868 1.00 95.62 160 ALA A C 1
ATOM 1325 O O . ALA A 1 160 ? 9.483 -7.910 -15.716 1.00 95.62 160 ALA A O 1
ATOM 1326 N N . GLU A 1 161 ? 7.909 -9.083 -14.635 1.00 95.44 161 GLU A N 1
ATOM 1327 C CA . GLU A 1 161 ? 6.783 -8.436 -15.315 1.00 95.44 161 GLU A CA 1
ATOM 1328 C C . GLU A 1 161 ? 6.641 -6.964 -14.925 1.00 95.44 161 GLU A C 1
ATOM 1330 O O . GLU A 1 161 ? 6.398 -6.125 -15.792 1.00 95.44 161 GLU A O 1
ATOM 1335 N N . ALA A 1 162 ? 6.840 -6.633 -13.645 1.00 95.56 162 ALA A N 1
ATOM 1336 C CA . ALA A 1 162 ? 6.858 -5.244 -13.202 1.00 95.56 162 ALA A CA 1
ATOM 1337 C C . ALA A 1 162 ? 8.006 -4.472 -13.875 1.00 95.56 162 ALA A C 1
ATOM 1339 O O . ALA A 1 162 ? 7.816 -3.356 -14.342 1.00 95.56 162 ALA A O 1
ATOM 1340 N N . ASP A 1 163 ? 9.197 -5.063 -13.972 1.00 94.00 163 ASP A N 1
ATOM 1341 C CA . ASP A 1 163 ? 10.350 -4.434 -14.619 1.00 94.00 163 ASP A CA 1
ATOM 1342 C C . ASP A 1 163 ? 10.112 -4.220 -16.120 1.00 94.00 163 ASP A C 1
ATOM 1344 O O . ASP A 1 163 ? 10.378 -3.127 -16.619 1.00 94.00 163 ASP A O 1
ATOM 1348 N N . LYS A 1 164 ? 9.508 -5.192 -16.814 1.00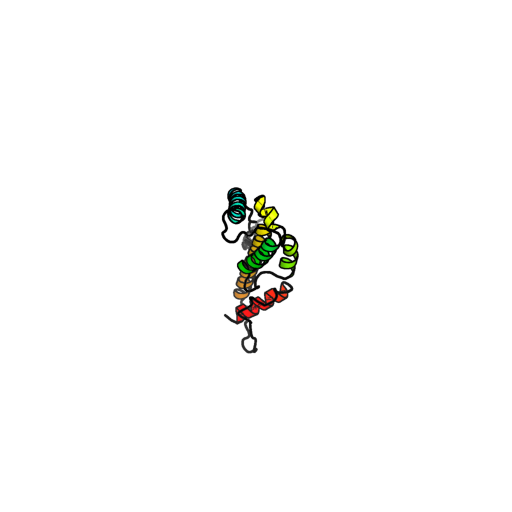 92.06 164 LYS A N 1
ATOM 1349 C CA . LYS A 1 164 ? 9.092 -5.037 -18.215 1.00 92.06 164 LYS A CA 1
ATOM 1350 C C . LYS A 1 164 ? 8.078 -3.903 -18.395 1.00 92.06 164 LYS A C 1
ATOM 1352 O O . LYS A 1 164 ? 8.233 -3.091 -19.301 1.00 92.06 164 LYS A O 1
ATOM 1357 N N . LEU A 1 165 ? 7.065 -3.821 -17.530 1.00 92.81 165 LEU A N 1
ATOM 1358 C CA . LEU A 1 165 ? 6.065 -2.750 -17.575 1.00 92.81 165 LEU A CA 1
ATOM 1359 C C . LEU A 1 165 ? 6.723 -1.367 -17.472 1.00 92.81 165 LEU A C 1
ATOM 1361 O O . LEU A 1 165 ? 6.403 -0.458 -18.232 1.00 92.81 165 LEU A O 1
ATOM 1365 N N . TRP A 1 166 ? 7.687 -1.215 -16.566 1.00 92.94 166 TRP A N 1
ATOM 1366 C CA . TRP A 1 166 ? 8.403 0.047 -16.403 1.00 92.94 166 TRP A CA 1
ATOM 1367 C C . TRP A 1 166 ? 9.371 0.356 -17.542 1.00 92.94 166 TRP A C 1
ATOM 1369 O O . TRP A 1 166 ? 9.514 1.521 -17.892 1.00 92.94 166 TRP A O 1
ATOM 1379 N N . GLN A 1 167 ? 9.986 -0.646 -18.173 1.00 90.56 167 GLN A N 1
ATOM 1380 C CA . GLN A 1 167 ? 10.762 -0.431 -19.401 1.00 90.56 167 GLN A CA 1
ATOM 1381 C C . GLN A 1 167 ? 9.891 0.137 -20.524 1.00 90.56 167 GLN A C 1
ATOM 1383 O O . GLN A 1 167 ? 10.307 1.073 -21.202 1.00 90.56 167 GLN A O 1
ATOM 1388 N N . GLN A 1 168 ? 8.665 -0.372 -20.675 1.00 89.75 168 GLN A N 1
ATOM 1389 C CA . GLN A 1 168 ? 7.707 0.162 -21.643 1.00 89.75 168 GLN A CA 1
ATOM 1390 C C . GLN A 1 168 ? 7.335 1.614 -21.315 1.00 89.75 168 GLN A C 1
ATOM 1392 O O . GLN A 1 168 ? 7.315 2.446 -22.217 1.00 89.75 168 GLN A O 1
ATOM 1397 N N . TYR A 1 169 ? 7.120 1.945 -20.035 1.00 89.00 169 TYR A N 1
ATOM 1398 C CA . TYR A 1 169 ? 6.875 3.330 -19.613 1.00 89.00 169 TYR A CA 1
ATOM 1399 C C . TYR A 1 169 ? 8.063 4.258 -19.886 1.00 89.00 169 TYR A C 1
ATOM 1401 O O . TYR A 1 169 ? 7.859 5.386 -20.327 1.00 89.00 169 TYR A O 1
ATOM 1409 N N . LEU A 1 170 ? 9.293 3.805 -19.630 1.00 89.75 170 LEU A N 1
ATOM 1410 C CA . LEU A 1 170 ? 10.501 4.592 -19.897 1.00 89.75 170 LEU A CA 1
ATOM 1411 C C . LEU A 1 170 ? 10.719 4.822 -21.391 1.00 89.75 170 LEU A C 1
ATOM 1413 O O . LEU A 1 170 ? 11.167 5.892 -21.770 1.00 89.75 170 LEU A O 1
ATOM 1417 N N . LYS A 1 171 ? 10.382 3.840 -22.230 1.00 87.38 171 LYS A N 1
ATOM 1418 C CA . LYS A 1 171 ? 10.429 3.980 -23.688 1.00 87.38 171 LYS A CA 1
ATOM 1419 C C . LYS A 1 171 ? 9.302 4.881 -24.215 1.00 87.38 171 LYS A C 1
ATOM 1421 O O . LYS A 1 171 ? 9.470 5.505 -25.249 1.00 87.38 171 LYS A O 1
ATOM 1426 N N . SER A 1 172 ? 8.148 4.947 -23.548 1.00 82.00 172 SER A N 1
ATOM 1427 C CA . SER A 1 172 ? 6.995 5.719 -24.039 1.00 82.00 172 SER A CA 1
ATOM 1428 C C . SER A 1 172 ? 6.994 7.213 -23.683 1.00 82.00 172 SER A C 1
ATOM 1430 O O . SER A 1 172 ? 6.145 7.932 -24.207 1.00 82.00 172 SER A O 1
ATOM 1432 N N . ASN A 1 173 ? 7.861 7.660 -22.767 1.00 63.56 173 ASN A N 1
ATOM 1433 C CA . ASN A 1 173 ? 7.969 9.061 -22.326 1.00 63.56 173 ASN A CA 1
ATOM 1434 C C . ASN A 1 173 ? 9.196 9.739 -22.936 1.00 63.56 173 ASN A C 1
ATOM 1436 O O . ASN A 1 173 ? 9.085 10.942 -23.259 1.00 63.56 173 ASN A O 1
#

Secondary structure (DSSP, 8-state):
-----------SSSSSSSS----------------HHHHHHHHHHHHHHHHH-SS-----HHHHHHHHHHHHHHH-TT--S--HHHHHHHGGGTTTHHHHHTTT--HHHHHHHHHHHHHHHHHHHHHHHHHH-TT-----SS-----S--TTSPPPSSHHHHHHHHHHHHHH-

Mean predicted aligned error: 10.13 Å